Protein AF-A0A1X6ZQT8-F1 (afdb_monomer_lite)

Foldseek 3Di:
DDPVVVVVVVVCLQPWWKWKWKFFPDDPPDPGGDIDTDDTDRPVVRVVVLVVVVPDPPRPGTDIDMDTDDD

Sequence (71 aa):
MSKGRKCRYEQEKRDARWVVVYQDTFSWDDPDPPNIVMEPLPIDDAYEEMLRLKGSLGYVFGYLYLTKVKF

pLDDT: mean 74.79, std 10.27, range [51.03, 88.31]

Radius of gyration: 15.18 Å; chains: 1; bounding box: 32×20×47 Å

Structure (mmCIF, N/CA/C/O backbone):
data_AF-A0A1X6ZQT8-F1
#
_entry.id   AF-A0A1X6ZQT8-F1
#
loop_
_atom_site.group_PDB
_atom_site.id
_atom_site.type_symbol
_atom_site.label_atom_id
_atom_site.label_alt_id
_atom_site.label_comp_id
_atom_site.label_asym_id
_atom_site.label_entity_id
_atom_site.label_seq_id
_atom_site.pdbx_PDB_ins_code
_atom_site.Cartn_x
_atom_site.Cartn_y
_atom_site.Cartn_z
_atom_site.occupancy
_atom_site.B_iso_or_equiv
_atom_site.auth_seq_id
_atom_site.auth_comp_id
_atom_site.auth_asym_id
_atom_site.auth_atom_id
_atom_site.pdbx_PDB_model_num
ATOM 1 N N . MET A 1 1 ? -10.633 13.620 21.653 1.00 53.91 1 MET A N 1
ATOM 2 C CA . MET A 1 1 ? -11.494 12.662 20.915 1.00 53.91 1 MET A CA 1
ATOM 3 C C . MET A 1 1 ? -12.267 11.805 21.912 1.00 53.91 1 MET A C 1
ATOM 5 O O . MET A 1 1 ? -11.646 11.281 22.825 1.00 53.91 1 MET A O 1
ATOM 9 N N . SER A 1 2 ? -13.595 11.689 21.784 1.00 64.25 2 SER A N 1
ATOM 10 C CA . SER A 1 2 ? -14.416 10.843 22.675 1.00 64.25 2 SER A CA 1
ATOM 11 C C . SER A 1 2 ? -14.106 9.349 22.470 1.00 64.25 2 SER A C 1
ATOM 13 O O . SER A 1 2 ? -13.892 8.929 21.330 1.00 64.25 2 SER A O 1
ATOM 15 N N . LYS A 1 3 ? -14.093 8.545 23.549 1.00 67.69 3 LYS A N 1
ATOM 16 C CA . LYS A 1 3 ? -13.734 7.105 23.539 1.00 67.69 3 LYS A CA 1
ATOM 17 C C . LYS A 1 3 ? -14.496 6.296 22.476 1.00 67.69 3 LYS A C 1
ATOM 19 O O . LYS A 1 3 ? -13.892 5.464 21.805 1.00 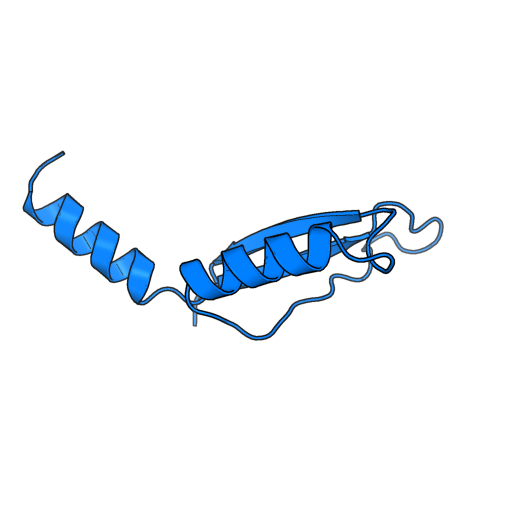67.69 3 LYS A O 1
ATOM 24 N N . GLY A 1 4 ? -15.782 6.593 22.262 1.00 72.44 4 GLY A N 1
ATOM 25 C CA . GLY A 1 4 ? -16.610 5.906 21.261 1.00 72.44 4 GLY A CA 1
ATOM 26 C C . GLY A 1 4 ? -16.207 6.192 19.808 1.00 72.44 4 GLY A C 1
ATOM 27 O O . GLY A 1 4 ? -16.240 5.293 18.973 1.00 72.44 4 GLY A O 1
ATOM 28 N N . ARG A 1 5 ? -15.741 7.413 19.503 1.00 68.94 5 ARG A N 1
ATOM 29 C CA . ARG A 1 5 ? -15.252 7.763 18.155 1.00 68.94 5 ARG A CA 1
ATOM 30 C C . ARG A 1 5 ? -13.932 7.065 17.831 1.00 68.94 5 ARG A C 1
ATOM 32 O O . ARG A 1 5 ? -13.720 6.694 16.686 1.00 68.94 5 ARG A O 1
ATOM 39 N N . LYS A 1 6 ? -13.076 6.853 18.838 1.00 73.12 6 LYS A N 1
ATOM 40 C CA . LYS A 1 6 ? -11.806 6.134 18.667 1.00 73.12 6 LYS A CA 1
ATOM 41 C C . LYS A 1 6 ? -12.036 4.650 18.360 1.00 73.12 6 LYS A C 1
ATOM 43 O O . LYS A 1 6 ? -11.441 4.151 17.420 1.00 73.12 6 LYS A O 1
ATOM 48 N N . CYS A 1 7 ? -12.934 3.976 19.088 1.00 73.81 7 CYS A N 1
ATOM 49 C CA . CYS A 1 7 ? -13.261 2.570 18.805 1.00 73.81 7 CYS A CA 1
ATOM 50 C C . CYS A 1 7 ? -13.832 2.384 17.397 1.00 73.81 7 CYS A C 1
ATOM 52 O O . CYS A 1 7 ? -13.371 1.519 16.664 1.00 73.81 7 CYS A O 1
ATOM 54 N N . ARG A 1 8 ? -14.777 3.243 16.995 1.00 77.00 8 ARG A N 1
ATOM 55 C CA . ARG A 1 8 ? -15.354 3.193 15.648 1.00 77.00 8 ARG A CA 1
ATOM 56 C C . ARG A 1 8 ? -14.305 3.431 14.558 1.00 77.00 8 ARG A C 1
ATOM 58 O O . ARG A 1 8 ? -14.293 2.707 13.577 1.00 77.00 8 ARG A O 1
ATOM 65 N N . TYR A 1 9 ? -13.404 4.393 14.756 1.00 75.31 9 TYR A N 1
ATOM 66 C CA . TYR A 1 9 ? -12.325 4.684 13.812 1.00 75.31 9 TYR A CA 1
ATOM 67 C C . TYR A 1 9 ? -11.339 3.517 13.649 1.00 75.31 9 TYR A C 1
ATOM 69 O O . TYR A 1 9 ? -10.994 3.165 12.527 1.00 75.31 9 TYR A O 1
ATOM 77 N N . GLU A 1 10 ? -10.908 2.889 14.746 1.00 77.25 10 GLU A N 1
ATOM 78 C CA . GLU A 1 10 ? -10.014 1.720 14.683 1.00 77.25 10 GLU A CA 1
ATOM 79 C C . GLU A 1 10 ? -10.689 0.522 14.001 1.00 77.25 10 GLU A C 1
ATOM 81 O O . GLU A 1 10 ? -10.048 -0.220 13.259 1.00 77.25 10 GLU A O 1
ATOM 86 N N . GLN A 1 11 ? -11.997 0.358 14.204 1.00 76.56 11 GLN A N 1
ATOM 87 C CA . GLN A 1 11 ? -12.776 -0.700 13.568 1.00 76.56 11 GLN A CA 1
ATOM 88 C C . GLN A 1 11 ? -12.960 -0.437 12.066 1.00 76.56 11 GLN A C 1
ATOM 90 O O . GLN A 1 11 ? -12.623 -1.286 11.251 1.00 76.56 11 GLN A O 1
ATOM 95 N N . GLU A 1 12 ? -13.328 0.787 11.681 1.00 77.75 12 GLU A N 1
ATOM 96 C CA . GLU A 1 12 ? -13.399 1.218 10.276 1.00 77.75 12 GLU A CA 1
ATOM 97 C C . GLU A 1 12 ? -12.038 1.167 9.561 1.00 77.75 12 GLU A C 1
ATOM 99 O O . GLU A 1 12 ? -11.985 1.053 8.334 1.00 77.75 12 GLU A O 1
ATOM 104 N N . LYS A 1 13 ? -10.934 1.285 10.305 1.00 72.31 13 LYS A N 1
ATOM 105 C CA . LYS A 1 13 ? -9.571 1.140 9.785 1.00 72.31 13 LYS A CA 1
ATOM 106 C C . LYS A 1 13 ? -9.205 -0.329 9.555 1.00 72.31 13 LYS A C 1
ATOM 108 O O . LYS A 1 13 ? -8.567 -0.613 8.546 1.00 72.31 13 LYS A O 1
ATOM 113 N N . ARG A 1 14 ? -9.624 -1.236 10.447 1.00 71.69 14 ARG A N 1
ATOM 114 C CA . ARG A 1 14 ? -9.454 -2.692 10.292 1.00 71.69 14 ARG A CA 1
ATOM 115 C C . ARG A 1 14 ? -10.305 -3.275 9.170 1.00 71.69 14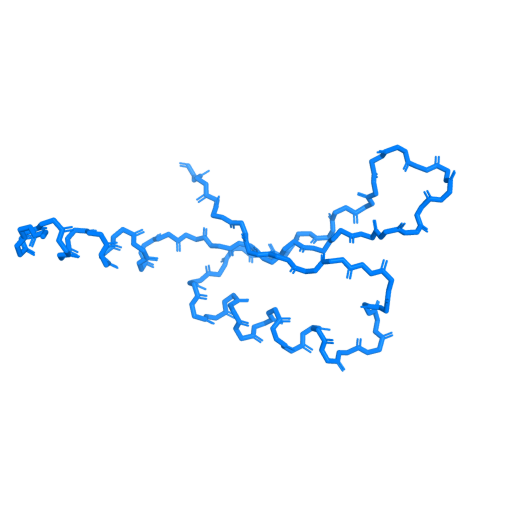 ARG A C 1
ATOM 117 O O . ARG A 1 14 ? -9.819 -4.113 8.422 1.00 71.69 14 ARG A O 1
ATOM 124 N N . ASP A 1 15 ? -11.544 -2.813 9.047 1.00 77.88 15 ASP A N 1
ATOM 125 C CA . ASP A 1 15 ? -12.488 -3.314 8.042 1.00 77.88 15 ASP A CA 1
ATOM 126 C C . ASP A 1 15 ? -12.226 -2.710 6.651 1.00 77.88 15 ASP A C 1
ATOM 128 O O . ASP A 1 15 ? -12.722 -3.202 5.637 1.00 77.88 15 ASP A O 1
ATOM 132 N N . ALA A 1 16 ? -11.433 -1.636 6.584 1.00 80.62 16 ALA A N 1
ATOM 133 C CA . ALA A 1 16 ? -11.001 -1.049 5.329 1.00 80.62 16 ALA A CA 1
ATOM 134 C C . ALA A 1 16 ? -10.053 -1.985 4.576 1.00 80.62 16 ALA A C 1
ATOM 136 O O . ALA A 1 16 ? -9.085 -2.504 5.132 1.00 80.62 16 ALA A O 1
ATOM 137 N N . ARG A 1 17 ? -10.291 -2.112 3.272 1.00 84.44 17 ARG A N 1
ATOM 138 C CA . ARG A 1 17 ? -9.356 -2.745 2.349 1.00 84.44 17 ARG A CA 1
ATOM 139 C C . ARG A 1 17 ? -8.496 -1.679 1.683 1.00 84.44 17 ARG A C 1
ATOM 141 O O . ARG A 1 17 ? -8.991 -0.617 1.299 1.00 84.44 17 ARG A O 1
ATOM 148 N N . TRP A 1 18 ? -7.211 -1.965 1.583 1.00 85.94 18 TRP A N 1
ATOM 149 C CA . TRP A 1 18 ? -6.177 -1.072 1.091 1.00 85.94 18 TRP A CA 1
ATOM 150 C C . TRP A 1 1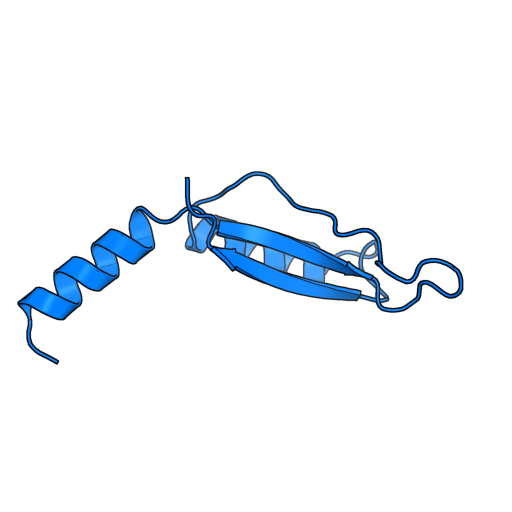8 ? -5.455 -1.738 -0.063 1.00 85.94 18 TRP A C 1
ATOM 152 O O . TRP A 1 18 ? -5.169 -2.926 -0.011 1.00 85.94 18 TRP A O 1
ATOM 162 N N . VAL A 1 19 ? -5.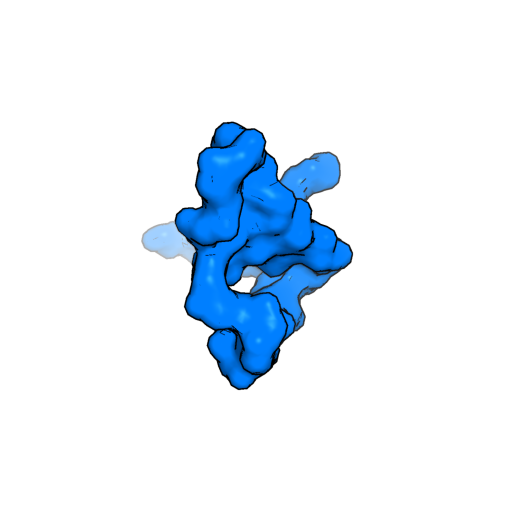148 -0.973 -1.096 1.00 85.50 19 VAL A N 1
ATOM 163 C CA . VAL A 1 19 ? -4.317 -1.430 -2.208 1.00 85.50 19 VAL A CA 1
ATOM 164 C C . VAL A 1 19 ? -2.993 -0.694 -2.168 1.00 85.50 19 VAL A C 1
ATOM 166 O O . VAL A 1 19 ? -2.941 0.494 -1.828 1.00 85.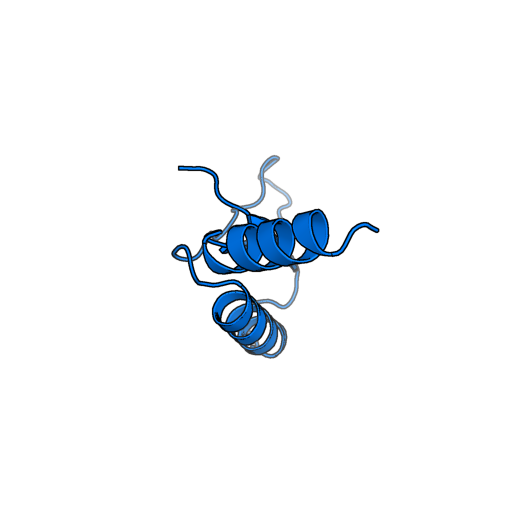50 19 VAL A O 1
ATOM 169 N N . VAL A 1 20 ? -1.926 -1.404 -2.521 1.00 84.44 20 VAL A N 1
ATOM 170 C CA . VAL A 1 20 ? -0.646 -0.781 -2.844 1.00 84.44 20 VAL A CA 1
ATOM 171 C C . VAL A 1 20 ? -0.727 -0.329 -4.293 1.00 84.44 20 VAL A C 1
ATOM 173 O O . VAL A 1 20 ? -1.021 -1.134 -5.180 1.00 84.44 20 VAL A O 1
ATOM 176 N N . VAL A 1 21 ? -0.508 0.962 -4.513 1.00 83.44 21 VAL A N 1
ATOM 177 C CA . VAL A 1 21 ? -0.464 1.566 -5.841 1.00 83.44 21 VAL A CA 1
ATOM 178 C C . VAL A 1 21 ? 0.978 1.930 -6.140 1.00 83.44 21 VAL A C 1
ATOM 180 O O . VAL A 1 21 ? 1.614 2.639 -5.356 1.00 83.44 21 VAL A O 1
ATOM 183 N N . TYR A 1 22 ? 1.486 1.442 -7.266 1.00 80.81 22 TYR A N 1
ATOM 184 C CA . TYR A 1 22 ? 2.736 1.906 -7.849 1.00 80.81 22 TYR A CA 1
ATOM 185 C C . TYR A 1 22 ? 2.440 2.882 -8.976 1.00 80.81 22 TYR A C 1
ATOM 187 O O . TYR A 1 22 ? 1.751 2.523 -9.926 1.00 80.81 22 TYR A O 1
ATOM 195 N N . GLN A 1 23 ? 2.989 4.086 -8.870 1.00 78.44 23 GLN A N 1
ATOM 196 C CA . GLN A 1 23 ? 2.961 5.087 -9.922 1.00 78.44 23 GLN A CA 1
ATOM 197 C C . GLN A 1 23 ? 4.377 5.272 -10.464 1.00 78.44 23 GLN A C 1
ATOM 199 O O . GLN A 1 23 ? 5.258 5.749 -9.744 1.00 78.44 23 GLN A O 1
ATOM 204 N N . ASP A 1 24 ? 4.595 4.899 -11.722 1.00 74.12 24 ASP A N 1
ATOM 205 C CA . ASP A 1 24 ? 5.856 5.163 -12.412 1.00 74.12 24 ASP A CA 1
ATOM 206 C C . ASP A 1 24 ? 6.023 6.679 -12.633 1.00 74.12 24 ASP A C 1
ATOM 208 O O . ASP A 1 24 ? 5.076 7.381 -12.992 1.00 74.12 24 ASP A O 1
ATOM 212 N N . THR A 1 25 ? 7.218 7.201 -12.374 1.00 63.19 25 THR A N 1
ATOM 213 C CA . THR A 1 25 ? 7.564 8.618 -12.580 1.00 63.19 25 THR A CA 1
ATOM 214 C C . THR A 1 25 ? 8.199 8.878 -13.938 1.00 63.19 25 THR A C 1
ATOM 216 O O . THR A 1 25 ? 8.392 10.041 -14.291 1.00 63.19 25 THR A O 1
ATOM 219 N N . PHE A 1 26 ? 8.524 7.833 -14.704 1.00 59.41 26 PHE A N 1
ATOM 220 C CA . PHE A 1 26 ? 9.302 7.941 -15.935 1.00 59.41 26 PHE A CA 1
ATOM 221 C C . PHE A 1 26 ? 8.592 7.304 -17.135 1.00 59.41 26 PHE A C 1
ATOM 223 O O . PHE A 1 26 ? 9.117 6.429 -17.816 1.00 59.41 26 PHE A O 1
ATOM 230 N N . SER A 1 27 ? 7.394 7.800 -17.431 1.00 55.53 27 SER A N 1
ATOM 231 C CA . SER A 1 27 ? 6.706 7.567 -18.699 1.00 55.53 27 SER A CA 1
ATOM 232 C C . SER A 1 27 ? 6.868 8.815 -19.575 1.00 55.53 27 SER A C 1
ATOM 234 O O . SER A 1 27 ? 6.284 9.854 -19.280 1.00 55.53 27 SER A O 1
ATOM 236 N N . TRP A 1 28 ? 7.705 8.756 -20.617 1.00 55.34 28 TRP A N 1
ATOM 237 C CA . TRP A 1 28 ? 7.854 9.872 -21.570 1.00 55.34 28 TRP A CA 1
ATOM 238 C C . TRP A 1 28 ? 6.694 9.965 -22.572 1.00 55.34 28 TRP A C 1
ATOM 240 O O . TRP A 1 28 ? 6.489 11.033 -23.145 1.00 55.34 28 TRP A O 1
ATOM 250 N N . ASP A 1 29 ? 5.928 8.884 -22.748 1.00 57.62 29 ASP A N 1
ATOM 251 C CA . ASP A 1 29 ? 4.937 8.746 -23.825 1.00 57.62 29 ASP A CA 1
ATOM 252 C C . ASP A 1 29 ? 3.492 8.523 -23.339 1.00 57.62 29 ASP A C 1
ATOM 254 O O . ASP A 1 29 ? 2.570 8.565 -24.151 1.00 57.62 29 ASP A O 1
ATOM 258 N N . ASP A 1 30 ? 3.267 8.319 -22.036 1.00 51.03 30 ASP A N 1
ATOM 259 C CA . ASP A 1 30 ? 1.945 8.010 -21.476 1.00 51.03 30 ASP A CA 1
ATOM 260 C C . ASP A 1 30 ? 1.532 9.080 -20.445 1.00 51.03 30 ASP A C 1
ATOM 262 O O . ASP A 1 30 ? 2.196 9.198 -19.405 1.00 51.03 30 ASP A O 1
ATOM 266 N N . PRO A 1 31 ? 0.477 9.883 -20.704 1.00 58.25 31 PRO A N 1
ATOM 267 C CA . PRO A 1 31 ? -0.002 10.909 -19.773 1.00 58.25 31 PRO A CA 1
ATOM 268 C C . PRO A 1 31 ? -0.574 10.320 -18.474 1.00 58.25 31 PRO A C 1
ATOM 270 O O . PRO A 1 31 ? -0.650 11.033 -17.473 1.00 58.25 31 PRO A O 1
ATOM 273 N N . ASP A 1 32 ? -0.919 9.030 -18.479 1.00 59.56 32 ASP A N 1
ATOM 274 C CA . ASP A 1 32 ? -1.346 8.263 -17.315 1.00 59.56 32 ASP A CA 1
ATOM 275 C C . ASP A 1 32 ? -0.342 7.119 -17.084 1.00 59.56 32 ASP A C 1
ATOM 277 O O . ASP A 1 32 ? -0.462 6.066 -17.711 1.00 59.56 32 ASP A O 1
ATOM 281 N N . PRO A 1 33 ? 0.677 7.286 -16.216 1.00 57.12 33 PRO A N 1
ATOM 282 C CA . PRO A 1 33 ? 1.640 6.221 -15.962 1.00 57.12 33 PRO A CA 1
ATOM 283 C C . PRO A 1 33 ? 0.914 4.941 -15.513 1.00 57.12 33 PRO A C 1
ATOM 285 O O . PRO A 1 33 ? -0.076 5.028 -14.774 1.00 57.12 33 PRO A O 1
ATOM 288 N N . PRO A 1 34 ? 1.386 3.749 -15.925 1.00 58.59 34 PRO A N 1
ATOM 289 C CA . PRO A 1 34 ? 0.729 2.493 -15.598 1.00 58.59 34 PRO A CA 1
ATOM 290 C C . PRO A 1 34 ? 0.683 2.309 -14.078 1.00 58.59 34 PRO A C 1
ATOM 292 O O . PRO A 1 34 ? 1.687 2.007 -13.434 1.00 58.59 34 PRO A O 1
ATOM 295 N N . ASN A 1 35 ? -0.507 2.498 -13.503 1.00 70.50 35 ASN A N 1
ATOM 296 C CA . ASN A 1 35 ? -0.750 2.252 -12.090 1.00 70.50 35 ASN A CA 1
ATOM 297 C C . ASN A 1 35 ? -0.838 0.742 -11.875 1.00 70.50 35 ASN A C 1
ATOM 299 O O . ASN A 1 35 ? -1.846 0.119 -12.216 1.00 70.50 35 ASN A O 1
ATOM 303 N N . ILE A 1 36 ? 0.197 0.140 -11.293 1.00 69.69 36 ILE A N 1
ATOM 304 C CA . ILE A 1 36 ? 0.093 -1.251 -10.848 1.00 69.69 36 ILE A CA 1
ATOM 305 C C . ILE A 1 36 ? -0.639 -1.227 -9.511 1.00 69.69 36 ILE A C 1
ATOM 307 O O . ILE A 1 36 ? -0.139 -0.685 -8.523 1.00 69.69 36 ILE A O 1
ATOM 311 N N . VAL A 1 37 ? -1.846 -1.788 -9.505 1.00 75.06 37 VAL A N 1
ATOM 312 C CA . VAL A 1 37 ? -2.690 -1.909 -8.318 1.00 75.06 37 VAL A CA 1
ATOM 313 C C . VAL A 1 37 ? -2.664 -3.360 -7.867 1.00 75.06 37 VAL A C 1
ATOM 315 O O . VAL A 1 37 ? -3.035 -4.260 -8.619 1.00 75.06 37 VAL A O 1
ATOM 318 N N . MET A 1 38 ? -2.206 -3.589 -6.641 1.00 78.38 38 MET A N 1
ATOM 319 C CA . MET A 1 38 ? -2.269 -4.911 -6.022 1.00 78.38 38 MET A CA 1
ATOM 320 C C . MET A 1 38 ? -3.679 -5.263 -5.546 1.00 78.38 38 MET A C 1
ATOM 322 O O . MET A 1 38 ? -4.554 -4.403 -5.452 1.00 78.38 38 MET A O 1
ATOM 326 N N . GLU A 1 39 ? -3.893 -6.534 -5.202 1.00 83.12 39 GLU A N 1
ATOM 327 C CA . GLU A 1 39 ? -5.139 -6.966 -4.571 1.00 83.12 39 GLU A CA 1
ATOM 328 C C . GLU A 1 39 ? -5.405 -6.214 -3.249 1.00 83.12 39 GLU A C 1
ATOM 330 O O . GLU A 1 39 ? -4.463 -5.818 -2.555 1.00 83.12 39 GLU A O 1
ATOM 335 N N . PRO A 1 40 ? -6.681 -6.001 -2.868 1.00 83.12 40 PRO A N 1
ATOM 336 C CA . PRO A 1 40 ? -7.018 -5.292 -1.640 1.00 83.12 40 PRO A CA 1
ATOM 337 C C . PRO A 1 40 ? -6.673 -6.107 -0.384 1.00 83.12 40 PRO A C 1
ATOM 339 O O . PRO A 1 40 ? -7.264 -7.153 -0.113 1.00 83.12 40 PRO A O 1
ATOM 342 N N . LEU A 1 41 ? -5.787 -5.568 0.444 1.00 84.94 41 LEU A N 1
ATOM 343 C CA . LEU A 1 41 ? -5.283 -6.163 1.678 1.00 84.94 41 LEU A CA 1
ATOM 344 C C . LEU A 1 41 ? -5.767 -5.387 2.922 1.00 84.94 41 LEU A C 1
ATOM 346 O O . LEU A 1 41 ? -6.166 -4.222 2.824 1.00 84.94 41 LEU A O 1
ATOM 350 N N . PRO A 1 42 ? -5.777 -6.004 4.116 1.00 86.38 42 PRO A N 1
ATOM 351 C CA . PRO A 1 42 ? -5.813 -5.268 5.381 1.00 86.38 42 PRO A CA 1
ATOM 352 C C . PRO A 1 42 ? -4.685 -4.228 5.461 1.00 86.38 42 PRO A C 1
ATOM 354 O O . PRO A 1 42 ? -3.659 -4.370 4.805 1.00 86.38 42 PRO A O 1
ATOM 357 N N . ILE A 1 43 ? -4.857 -3.176 6.270 1.00 84.81 43 ILE A N 1
ATOM 358 C CA . ILE A 1 43 ? -3.899 -2.056 6.292 1.00 84.81 43 ILE A CA 1
ATOM 359 C C . ILE A 1 43 ? -2.470 -2.467 6.680 1.00 84.81 43 ILE A C 1
ATOM 361 O O . ILE A 1 43 ? -1.521 -1.951 6.094 1.00 84.81 43 ILE A O 1
ATOM 365 N N . ASP A 1 44 ? -2.326 -3.373 7.649 1.00 86.75 44 ASP A N 1
ATOM 366 C CA . ASP A 1 44 ? -1.017 -3.808 8.141 1.00 86.75 44 ASP A CA 1
ATOM 367 C C . ASP A 1 44 ? -0.300 -4.633 7.058 1.00 86.75 44 ASP A C 1
ATOM 369 O O . ASP A 1 44 ? 0.822 -4.300 6.680 1.00 86.75 44 ASP A O 1
ATOM 373 N N . ASP A 1 45 ? -1.004 -5.594 6.451 1.00 86.12 45 ASP A N 1
ATOM 374 C CA . ASP A 1 45 ? -0.509 -6.407 5.332 1.00 86.12 45 ASP A CA 1
ATOM 375 C C . ASP A 1 45 ? -0.142 -5.543 4.111 1.00 86.12 45 ASP A C 1
ATOM 377 O O . ASP A 1 45 ? 0.909 -5.722 3.499 1.00 86.12 45 ASP A O 1
ATOM 381 N N . ALA A 1 46 ? -0.980 -4.558 3.766 1.00 86.06 46 ALA A N 1
ATOM 382 C CA . ALA A 1 46 ? -0.713 -3.643 2.658 1.00 86.06 46 ALA A CA 1
ATOM 383 C C . ALA A 1 46 ? 0.545 -2.795 2.914 1.00 86.06 46 ALA A C 1
ATOM 385 O O . ALA A 1 46 ? 1.318 -2.520 1.996 1.00 86.06 46 ALA A O 1
ATOM 386 N N . TYR A 1 47 ? 0.762 -2.375 4.163 1.00 85.56 47 TYR A N 1
ATOM 387 C CA . TYR A 1 47 ? 1.945 -1.614 4.552 1.00 85.56 47 TYR A CA 1
ATOM 388 C C . TYR A 1 47 ? 3.220 -2.462 4.499 1.00 85.56 47 TYR A C 1
ATOM 390 O O . TYR A 1 47 ? 4.237 -1.992 3.982 1.00 85.56 47 TYR A O 1
ATOM 398 N N . GLU A 1 48 ? 3.173 -3.707 4.977 1.00 88.31 48 GLU A N 1
ATOM 399 C CA . GLU A 1 48 ? 4.291 -4.649 4.853 1.00 88.31 48 GLU A CA 1
ATOM 400 C C . GLU A 1 48 ? 4.642 -4.918 3.387 1.00 88.31 48 GLU A C 1
ATOM 402 O O . GLU A 1 48 ? 5.816 -4.856 3.010 1.00 88.31 48 GLU A O 1
ATOM 407 N N . GLU A 1 49 ? 3.634 -5.120 2.540 1.00 85.81 49 GLU A N 1
ATOM 408 C CA . GLU A 1 49 ? 3.834 -5.346 1.111 1.00 85.81 49 GLU A CA 1
ATOM 409 C C . GLU A 1 49 ? 4.431 -4.107 0.424 1.00 85.81 49 GLU A C 1
ATOM 411 O O . GLU A 1 49 ? 5.408 -4.212 -0.318 1.00 85.81 49 GLU A O 1
ATOM 416 N N . MET A 1 50 ? 3.949 -2.901 0.748 1.00 86.94 50 MET A N 1
ATOM 417 C CA . MET A 1 50 ? 4.539 -1.649 0.259 1.00 86.94 50 MET A CA 1
ATOM 418 C C . MET A 1 50 ? 6.024 -1.527 0.645 1.00 86.94 50 MET A C 1
ATOM 420 O O . MET A 1 50 ? 6.849 -1.135 -0.184 1.00 86.94 50 MET A O 1
ATOM 424 N N . LEU A 1 51 ? 6.387 -1.862 1.889 1.00 86.62 51 LEU A N 1
ATOM 425 C CA . LEU A 1 51 ? 7.778 -1.831 2.352 1.00 86.62 51 LEU A CA 1
ATOM 426 C C . LEU A 1 51 ? 8.648 -2.863 1.628 1.00 86.62 51 LEU A C 1
ATOM 428 O O . LEU A 1 51 ? 9.768 -2.539 1.223 1.00 86.62 51 LEU A O 1
ATOM 432 N N . ARG A 1 52 ? 8.128 -4.078 1.430 1.00 85.12 52 ARG A N 1
ATOM 433 C CA . ARG A 1 52 ? 8.794 -5.138 0.667 1.00 85.12 52 ARG A CA 1
ATOM 434 C C . ARG A 1 52 ? 9.075 -4.690 -0.768 1.00 85.12 52 ARG A C 1
ATOM 436 O O . ARG A 1 52 ? 10.191 -4.873 -1.254 1.00 85.12 52 ARG A O 1
ATOM 443 N N . LEU A 1 53 ? 8.095 -4.080 -1.434 1.00 81.31 53 LEU A N 1
ATOM 444 C CA . LEU A 1 53 ? 8.229 -3.610 -2.815 1.00 81.31 53 LEU A CA 1
ATOM 445 C C . LEU A 1 53 ? 9.198 -2.432 -2.932 1.00 81.31 53 LEU A C 1
ATOM 447 O O . LEU A 1 53 ? 10.024 -2.421 -3.844 1.00 81.31 53 LEU A O 1
ATOM 451 N N . LYS A 1 54 ? 9.182 -1.503 -1.969 1.00 79.38 54 LYS A N 1
ATOM 452 C CA . LYS A 1 54 ? 10.098 -0.350 -1.925 1.00 79.38 54 LYS A CA 1
ATOM 453 C C . LYS A 1 54 ? 11.576 -0.756 -1.866 1.00 79.38 54 LYS A C 1
ATOM 455 O O . LYS A 1 54 ? 12.429 -0.008 -2.332 1.00 79.38 54 LYS A O 1
ATOM 460 N N . GLY A 1 55 ? 11.885 -1.919 -1.293 1.00 74.56 55 GLY A N 1
ATOM 461 C CA . GLY A 1 55 ? 13.242 -2.473 -1.255 1.00 74.56 55 GLY A CA 1
ATOM 462 C C . GLY A 1 55 ? 13.629 -3.312 -2.477 1.00 74.56 55 GLY A C 1
ATOM 463 O O . GLY A 1 55 ? 14.768 -3.769 -2.556 1.00 74.56 55 GLY A O 1
ATOM 464 N N . SER A 1 56 ? 12.707 -3.558 -3.411 1.00 75.62 56 SER A N 1
ATOM 465 C CA . SER A 1 56 ? 12.938 -4.462 -4.538 1.00 75.62 56 SER A CA 1
ATOM 466 C C . SER A 1 56 ? 13.396 -3.724 -5.801 1.00 75.62 56 SER A C 1
ATOM 468 O O . SER A 1 56 ? 12.931 -2.632 -6.119 1.00 75.62 56 SER A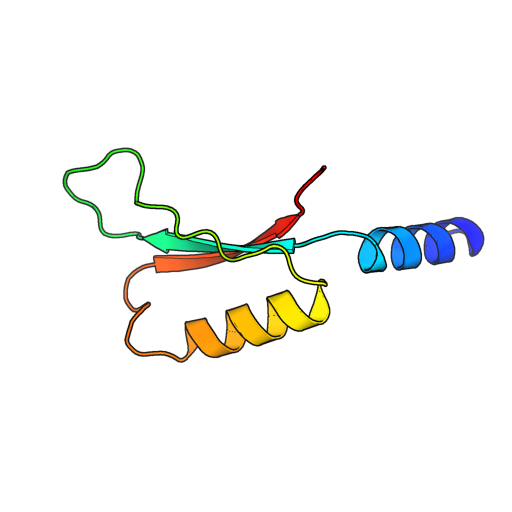 O 1
ATOM 470 N N . LEU A 1 57 ? 14.311 -4.351 -6.549 1.00 64.62 57 LEU A N 1
ATOM 471 C CA . LEU A 1 57 ? 14.974 -3.786 -7.737 1.00 64.62 57 LEU A CA 1
ATOM 472 C C . LEU A 1 57 ? 14.024 -3.459 -8.908 1.00 64.62 57 LEU A C 1
ATOM 474 O O . LEU A 1 57 ? 14.463 -2.862 -9.883 1.00 64.62 57 LEU A O 1
ATOM 478 N N . GLY A 1 58 ? 12.748 -3.854 -8.837 1.00 67.06 58 GLY A N 1
ATOM 479 C CA . GLY A 1 58 ? 11.749 -3.609 -9.883 1.00 67.06 58 GLY A CA 1
ATOM 480 C C . GLY A 1 58 ? 11.059 -2.241 -9.817 1.00 67.06 58 GLY A C 1
ATOM 481 O O . GLY A 1 58 ? 10.390 -1.877 -10.775 1.00 67.06 58 GLY A O 1
ATOM 482 N N . TYR A 1 59 ? 11.223 -1.478 -8.728 1.00 67.75 59 TYR A N 1
ATOM 483 C CA . TYR A 1 59 ? 10.477 -0.231 -8.476 1.00 67.75 59 TYR A CA 1
ATOM 484 C C . TYR A 1 59 ? 11.414 0.969 -8.285 1.00 67.75 59 TYR A C 1
ATOM 486 O O . TYR A 1 59 ? 11.341 1.695 -7.296 1.00 67.75 59 TYR A O 1
ATOM 494 N N . VAL A 1 60 ? 12.344 1.153 -9.223 1.00 63.47 60 VAL A N 1
ATOM 495 C CA . VAL A 1 60 ? 13.445 2.131 -9.111 1.00 63.47 60 VAL A CA 1
ATOM 496 C C . VAL A 1 60 ? 12.998 3.561 -9.429 1.00 63.47 60 VAL A C 1
ATOM 498 O O . VAL A 1 60 ? 13.506 4.508 -8.835 1.00 63.47 60 VAL A O 1
ATOM 501 N N . PHE A 1 61 ? 12.030 3.722 -10.331 1.00 64.75 61 PHE A N 1
ATOM 502 C CA . PHE A 1 61 ? 11.630 5.025 -10.866 1.00 64.75 61 PHE A CA 1
ATOM 503 C C . PHE A 1 61 ? 10.157 5.337 -10.603 1.00 64.75 61 PHE A C 1
ATOM 505 O O . PHE A 1 61 ? 9.479 5.862 -11.470 1.00 64.75 61 PHE A O 1
ATOM 512 N N . GLY A 1 62 ? 9.627 5.033 -9.416 1.00 71.50 62 GLY A N 1
ATOM 513 C CA . GLY A 1 62 ? 8.236 5.376 -9.106 1.00 71.50 62 GLY A CA 1
ATOM 514 C C . GLY A 1 62 ? 7.926 5.558 -7.626 1.00 71.50 62 GLY A C 1
ATOM 515 O O . GLY A 1 62 ? 8.765 5.319 -6.756 1.00 71.50 62 GLY A O 1
ATOM 516 N N . TYR A 1 63 ? 6.697 5.982 -7.344 1.00 78.06 63 TYR A N 1
ATOM 517 C CA . TYR A 1 63 ? 6.165 6.149 -5.997 1.00 78.06 63 TYR A CA 1
ATOM 518 C C . TYR A 1 63 ? 5.225 4.999 -5.645 1.00 78.06 63 TYR A C 1
ATOM 520 O O . TYR A 1 63 ? 4.298 4.686 -6.386 1.00 78.06 63 TYR A O 1
ATOM 528 N N . LEU A 1 64 ? 5.447 4.401 -4.475 1.00 83.06 64 LEU A N 1
ATOM 529 C CA . LEU A 1 64 ? 4.522 3.455 -3.859 1.00 83.06 64 LEU A CA 1
ATOM 530 C C . LEU A 1 64 ? 3.708 4.177 -2.786 1.00 83.06 64 LEU A C 1
ATOM 532 O O . LEU A 1 64 ? 4.286 4.832 -1.913 1.00 83.06 64 LEU A O 1
ATOM 536 N N . TYR A 1 65 ? 2.386 4.044 -2.826 1.00 84.69 65 TYR A N 1
ATOM 537 C CA . TYR A 1 65 ? 1.503 4.577 -1.791 1.00 84.69 65 TYR A CA 1
ATOM 538 C C . TYR A 1 65 ? 0.291 3.677 -1.548 1.00 84.69 65 TYR A C 1
ATOM 540 O O . TYR A 1 65 ? -0.121 2.889 -2.398 1.00 84.69 65 TYR A O 1
ATOM 548 N N . LEU A 1 66 ? -0.284 3.802 -0.351 1.00 86.62 66 LEU A N 1
ATOM 549 C CA . LEU A 1 66 ? -1.476 3.068 0.054 1.00 86.62 66 LEU A CA 1
ATOM 550 C C . LEU A 1 66 ? -2.734 3.867 -0.266 1.00 86.62 66 LEU A C 1
ATOM 552 O O . LEU A 1 66 ? -2.872 5.016 0.155 1.00 86.62 66 LEU A O 1
ATOM 556 N N . THR A 1 67 ? -3.684 3.225 -0.938 1.00 85.69 67 THR A N 1
ATOM 557 C CA . THR A 1 67 ? -5.011 3.789 -1.204 1.00 85.69 67 THR A CA 1
ATOM 558 C C . THR A 1 67 ? -6.089 2.932 -0.563 1.00 85.69 67 THR A C 1
ATOM 560 O O . THR A 1 67 ? -6.108 1.714 -0.720 1.00 85.69 67 THR A O 1
ATOM 563 N N . LYS A 1 68 ? -7.015 3.569 0.160 1.00 85.12 68 LYS A N 1
ATOM 564 C CA . LYS A 1 68 ? -8.202 2.895 0.695 1.00 85.12 68 LYS A CA 1
ATOM 565 C C . LYS A 1 68 ? -9.209 2.673 -0.431 1.00 85.12 68 LYS A C 1
ATOM 567 O O . LYS A 1 68 ? -9.641 3.638 -1.060 1.00 85.12 68 LYS A O 1
ATOM 572 N N . VAL A 1 69 ? -9.639 1.431 -0.623 1.00 82.31 69 VAL A N 1
ATOM 573 C CA . VAL A 1 69 ? -10.695 1.083 -1.579 1.00 82.31 69 VAL A CA 1
ATOM 574 C C . VAL A 1 69 ? -12.043 1.130 -0.866 1.00 82.31 69 VAL A C 1
ATOM 576 O O . VAL A 1 69 ? -12.190 0.618 0.248 1.00 82.31 69 VAL A O 1
ATOM 579 N N . LYS A 1 70 ? -13.034 1.768 -1.489 1.00 69.75 70 LYS A N 1
ATOM 580 C CA . LYS A 1 70 ? -14.439 1.641 -1.089 1.00 69.75 70 LYS A CA 1
ATOM 581 C C . LYS A 1 70 ? -15.076 0.602 -2.007 1.00 69.75 70 LYS A C 1
ATOM 583 O O . LYS A 1 70 ? -15.041 0.794 -3.218 1.00 69.75 70 LYS A O 1
ATOM 588 N N . PHE A 1 71 ? -15.594 -0.474 -1.422 1.00 58.50 71 PHE A N 1
ATOM 589 C CA . PHE A 1 71 ? -16.555 -1.345 -2.096 1.00 58.50 71 PHE A CA 1
ATOM 590 C C . PHE A 1 71 ? -17.936 -0.692 -2.076 1.00 58.50 71 PHE A C 1
ATOM 592 O O . PHE A 1 71 ? -18.219 0.032 -1.088 1.00 58.50 71 PHE A O 1
#

Organism: NCBI:txid1356575

Secondary structure (DSSP, 8-state):
--HHHHHHHHHHHHS-EEEEEEEES--SS-SS---EEPPPB-HHHHHHHHHHHHTSTT-TTEEEEEEEEP-